Protein AF-A0A0C3DQN5-F1 (afdb_monomer)

Organism: NCBI:txid1036808

Mean predicted aligned error: 6.32 Å

Foldseek 3Di:
DWDQDPVRDIDDDDDDPVLVVLCVDPVSVVVVCVVDPDRDDDDDDQDDDDDPPDDPPQDQVPPCSVVVVCVVVVHPPCSDVGDDDPDD

Secondary structure (DSSP, 8-state):
-EEE-TTS-EEE--S-HHHHHHHHSHHHHHHHHHTSSS--------------S--TT--TTSTTHHHHHHHHTTPPTT----------

Sequence (88 aa):
AARKTTHKNVLYEVDSEDTVAWLRSPEGQRLFASKFGTEISLAYRPFSVLIEYVPIALELENPNVHRDIERRNNLPTRSIRSARWIKP

Radius of gyration: 16.89 Å; Cα contacts (8 Å, |Δi|>4): 51; chains: 1; bounding box: 44×24×38 Å

pLDDT: mean 88.62, std 5.74, range [58.62, 96.31]

Solvent-accessible surface area (backbone atoms only — not comparable to full-atom values): 6067 Å² total; per-residue (Å²): 94,77,47,81,44,96,83,77,46,72,50,76,52,76,96,46,69,67,59,53,53,40,55,69,34,77,64,36,39,51,58,58,34,67,75,42,100,55,98,64,82,91,80,84,82,84,78,92,78,91,81,78,93,70,63,88,85,64,56,78,84,44,89,55,43,59,59,53,50,23,64,78,66,76,44,63,86,79,68,69,84,78,84,74,83,79,75,131

Structure (mmCIF, N/CA/C/O backbone):
data_AF-A0A0C3DQN5-F1
#
_entry.id   AF-A0A0C3DQN5-F1
#
loop_
_atom_site.group_PDB
_atom_site.id
_atom_site.type_symbol
_atom_site.label_atom_id
_atom_site.label_alt_id
_atom_site.label_comp_id
_atom_site.label_asym_id
_atom_site.label_entity_id
_atom_site.label_seq_id
_atom_site.pdbx_PDB_ins_code
_atom_site.Cartn_x
_atom_site.Cartn_y
_atom_site.Cartn_z
_atom_site.occupancy
_atom_site.B_iso_or_equiv
_atom_site.auth_seq_id
_atom_site.auth_comp_id
_atom_site.auth_asym_id
_atom_site.auth_atom_id
_atom_site.pdbx_PDB_model_num
ATOM 1 N N . ALA A 1 1 ? -5.491 -2.676 18.090 1.00 83.56 1 ALA A N 1
ATOM 2 C CA . ALA A 1 1 ? -4.936 -1.677 19.037 1.00 83.56 1 ALA A CA 1
ATOM 3 C C . ALA A 1 1 ? -4.926 -0.283 18.399 1.00 83.56 1 ALA A C 1
ATOM 5 O O . ALA A 1 1 ? -4.949 -0.196 17.179 1.00 83.56 1 ALA A O 1
ATOM 6 N N . ALA A 1 2 ? -4.902 0.809 19.174 1.00 86.44 2 ALA A N 1
ATOM 7 C CA . ALA A 1 2 ? -4.861 2.176 18.632 1.00 86.44 2 ALA A CA 1
ATOM 8 C C . ALA A 1 2 ? -3.709 2.989 19.243 1.00 86.44 2 ALA A C 1
ATOM 10 O O . ALA A 1 2 ? -3.514 2.965 20.457 1.00 86.44 2 ALA A O 1
ATOM 11 N N . ARG A 1 3 ? -2.958 3.730 18.416 1.00 90.38 3 ARG A N 1
ATOM 12 C CA . ARG A 1 3 ? -1.826 4.566 18.854 1.00 90.38 3 ARG A CA 1
ATOM 13 C C . ARG A 1 3 ? -1.820 5.929 18.166 1.00 90.38 3 ARG A C 1
ATOM 15 O O . ARG A 1 3 ? -1.941 6.018 16.948 1.00 90.38 3 ARG A O 1
ATOM 22 N N . LYS A 1 4 ? -1.586 6.999 18.930 1.00 90.31 4 LYS A N 1
ATOM 23 C CA . LYS A 1 4 ? -1.384 8.350 18.383 1.00 90.31 4 LYS A CA 1
ATOM 24 C C . LYS A 1 4 ? -0.014 8.472 17.703 1.00 90.31 4 LYS A C 1
ATOM 26 O O . LYS A 1 4 ? 1.001 8.047 18.246 1.00 90.31 4 LYS A O 1
ATOM 31 N N . THR A 1 5 ? 0.012 9.067 16.517 1.00 87.00 5 THR A N 1
ATOM 32 C CA . THR A 1 5 ? 1.233 9.368 15.754 1.00 87.00 5 THR A CA 1
ATOM 33 C C . THR A 1 5 ? 1.734 10.787 16.043 1.00 87.00 5 THR A C 1
ATOM 35 O O . THR A 1 5 ? 0.991 11.633 16.546 1.00 87.00 5 THR A O 1
ATOM 38 N N . THR A 1 6 ? 2.986 11.076 15.684 1.00 85.88 6 THR A N 1
ATOM 39 C CA . THR A 1 6 ? 3.590 12.418 15.802 1.00 85.88 6 THR A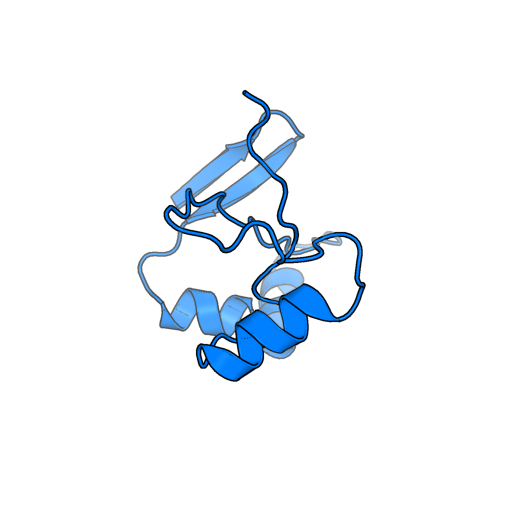 CA 1
ATOM 40 C C . THR A 1 6 ? 2.822 13.488 15.019 1.00 85.88 6 THR A C 1
ATOM 42 O O . THR A 1 6 ? 2.726 14.626 15.466 1.00 85.88 6 THR A O 1
ATOM 45 N N . HIS A 1 7 ? 2.184 13.114 13.907 1.00 83.62 7 HIS A N 1
ATOM 46 C CA . HIS A 1 7 ? 1.388 14.007 13.057 1.00 83.62 7 HIS A CA 1
ATOM 47 C C . HIS A 1 7 ? -0.073 14.162 13.511 1.00 83.62 7 HIS A C 1
ATOM 49 O O . HIS A 1 7 ? -0.931 14.492 12.703 1.00 83.62 7 HIS A O 1
ATOM 55 N N . LYS A 1 8 ? -0.386 13.892 14.787 1.00 84.12 8 LYS A N 1
ATOM 56 C CA . LYS A 1 8 ? -1.746 13.961 15.368 1.00 84.12 8 LYS A CA 1
ATOM 57 C C .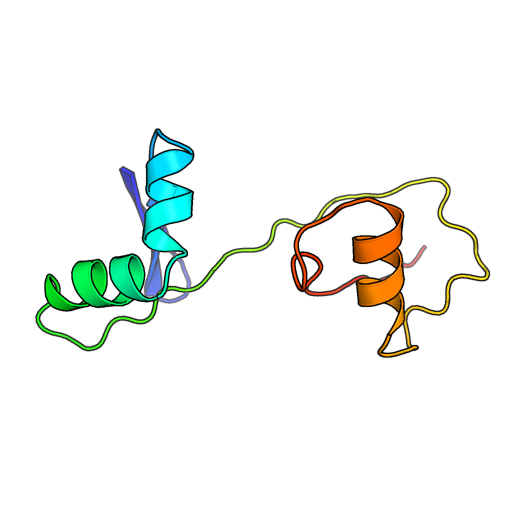 LYS A 1 8 ? -2.783 13.002 14.754 1.00 84.12 8 LYS A C 1
ATOM 59 O O . LYS A 1 8 ? -3.926 13.016 15.193 1.00 84.12 8 LYS A O 1
ATOM 64 N N . ASN A 1 9 ? -2.387 12.117 13.841 1.00 87.06 9 ASN A N 1
ATOM 65 C CA . ASN A 1 9 ? -3.233 11.029 13.340 1.00 87.06 9 ASN A CA 1
ATOM 66 C C . ASN A 1 9 ? -3.248 9.848 14.321 1.00 87.06 9 ASN A C 1
ATOM 68 O O . ASN A 1 9 ? -2.325 9.702 15.129 1.00 87.06 9 ASN A O 1
ATOM 72 N N . VAL A 1 10 ? -4.237 8.963 14.202 1.00 88.69 10 VAL A N 1
ATOM 73 C CA . VAL A 1 10 ? -4.309 7.699 14.951 1.00 88.69 10 VAL A CA 1
ATOM 74 C C . VAL A 1 10 ? -3.993 6.538 14.011 1.00 88.69 10 VAL A C 1
ATOM 76 O O . VAL A 1 10 ? -4.607 6.403 12.958 1.00 88.69 10 VAL A O 1
ATOM 79 N N . LEU A 1 11 ? -3.029 5.701 14.392 1.00 88.75 11 LEU A N 1
ATOM 80 C CA . LEU A 1 11 ? -2.797 4.405 13.767 1.00 88.75 11 LEU A CA 1
ATOM 81 C C . LEU A 1 11 ? -3.703 3.378 14.445 1.00 88.75 11 LEU A C 1
ATOM 83 O O . LEU A 1 11 ? -3.622 3.198 15.662 1.00 88.75 11 LEU A O 1
ATOM 87 N N . TYR A 1 12 ? -4.546 2.721 13.655 1.00 87.31 12 TYR A N 1
ATOM 88 C CA . TYR A 1 12 ? -5.441 1.668 14.113 1.00 87.31 12 TYR A CA 1
ATOM 89 C C . TYR A 1 12 ? -4.983 0.327 13.539 1.00 87.31 12 TYR A C 1
ATOM 91 O O . TYR A 1 12 ? -4.949 0.142 12.324 1.00 87.31 12 TYR A O 1
ATOM 99 N N . GLU A 1 13 ? -4.588 -0.582 14.421 1.00 88.31 13 GLU A N 1
ATOM 100 C CA . GLU A 1 13 ? -4.172 -1.944 14.097 1.00 88.31 13 GLU A CA 1
ATOM 101 C C . GLU A 1 13 ? -5.339 -2.897 14.337 1.00 88.31 13 GLU A C 1
ATOM 103 O O . GLU A 1 13 ? -5.940 -2.894 15.417 1.00 88.31 13 GLU A O 1
ATOM 108 N N . VAL A 1 14 ? -5.627 -3.718 13.334 1.00 89.31 14 VAL A N 1
ATOM 109 C CA . VAL A 1 14 ? -6.643 -4.772 13.368 1.00 89.31 14 VAL A CA 1
ATOM 110 C C . VAL A 1 14 ? -5.961 -6.131 13.259 1.00 89.31 14 VAL A C 1
ATOM 112 O O . VAL A 1 14 ? -4.848 -6.231 12.749 1.00 89.31 14 VAL A O 1
ATOM 115 N N . ASP A 1 15 ? -6.620 -7.156 13.774 1.00 91.44 15 ASP A N 1
ATOM 116 C CA . ASP A 1 15 ? -6.116 -8.524 13.910 1.00 91.44 15 ASP A CA 1
ATOM 117 C C . ASP A 1 15 ? -6.470 -9.440 12.729 1.00 91.44 15 ASP A C 1
ATOM 119 O O . ASP A 1 15 ? -5.952 -10.550 12.644 1.00 91.44 15 ASP A O 1
ATOM 123 N N . SER A 1 16 ? -7.319 -8.977 11.808 1.00 93.25 16 SER A N 1
ATOM 124 C CA . SER A 1 16 ? -7.789 -9.756 10.661 1.00 93.25 16 SER A CA 1
ATOM 125 C C . SER A 1 16 ? -7.691 -8.986 9.346 1.00 93.25 16 SER A C 1
ATOM 127 O O . SER A 1 16 ? -7.999 -7.791 9.267 1.00 93.25 16 SER A O 1
ATOM 129 N N . GLU A 1 17 ? -7.305 -9.708 8.294 1.00 88.50 17 GLU A N 1
ATOM 130 C CA . GLU A 1 17 ? -7.302 -9.226 6.914 1.00 88.50 17 GLU A CA 1
ATOM 131 C C . GLU A 1 17 ? -8.713 -8.861 6.431 1.00 88.50 17 GLU A C 1
ATOM 133 O O . GLU A 1 17 ? -8.878 -7.835 5.769 1.00 88.50 17 GLU A O 1
ATOM 138 N N . ASP A 1 18 ? -9.741 -9.606 6.846 1.00 92.94 18 ASP A N 1
ATOM 139 C CA . ASP A 1 18 ? -11.139 -9.324 6.492 1.00 92.94 18 ASP A CA 1
ATOM 140 C C . ASP A 1 18 ? -11.577 -7.952 7.014 1.00 92.94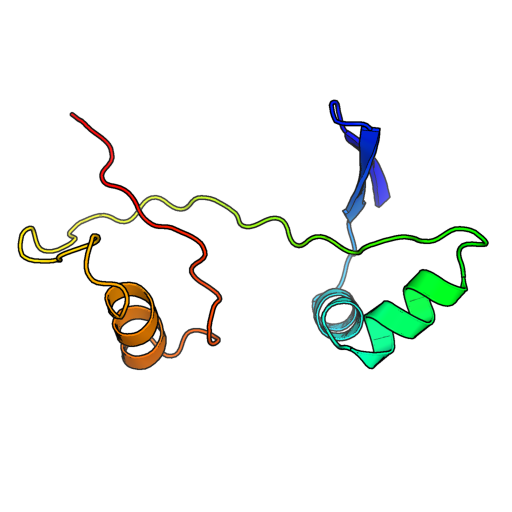 18 ASP A C 1
ATOM 142 O O . ASP A 1 18 ? -12.218 -7.170 6.308 1.00 92.94 18 ASP A O 1
ATOM 146 N N . THR A 1 19 ? -11.160 -7.606 8.235 1.00 91.44 19 THR A N 1
ATOM 147 C CA . THR A 1 19 ? -11.426 -6.291 8.827 1.00 91.44 19 THR A CA 1
ATOM 148 C C . THR A 1 19 ? -10.719 -5.187 8.042 1.00 91.44 19 THR A C 1
ATOM 150 O O . THR A 1 19 ? -11.301 -4.126 7.808 1.00 91.44 19 THR A O 1
ATOM 153 N N . VAL A 1 20 ? -9.482 -5.422 7.586 1.00 88.00 20 VAL A N 1
ATOM 154 C CA . VAL A 1 20 ? -8.759 -4.478 6.715 1.00 88.00 20 VAL A CA 1
ATOM 155 C C . VAL A 1 20 ? -9.483 -4.307 5.381 1.00 88.00 20 VAL A C 1
ATOM 157 O O . VAL A 1 20 ? -9.631 -3.176 4.914 1.00 88.00 20 VAL A O 1
ATOM 160 N N . ALA A 1 21 ? -9.927 -5.401 4.763 1.00 89.12 21 ALA A N 1
ATOM 161 C CA . ALA A 1 21 ? -10.649 -5.382 3.496 1.00 89.12 21 ALA A CA 1
ATOM 162 C C . ALA A 1 21 ? -11.976 -4.620 3.624 1.00 89.12 21 ALA A C 1
ATOM 164 O O . ALA A 1 21 ? -12.272 -3.746 2.806 1.00 89.12 21 ALA A O 1
ATOM 165 N N . TRP A 1 22 ? -12.726 -4.861 4.701 1.00 92.75 22 TRP A N 1
ATOM 166 C CA . TRP A 1 22 ? -13.955 -4.133 5.001 1.00 92.75 22 TRP A CA 1
ATOM 167 C C . TRP A 1 22 ? -13.693 -2.639 5.224 1.00 92.75 22 TRP A C 1
ATOM 169 O O . TRP A 1 22 ? -14.316 -1.815 4.555 1.00 92.75 22 TRP A O 1
ATOM 179 N N . LEU A 1 23 ? -12.711 -2.268 6.058 1.00 90.38 23 LEU A N 1
ATOM 180 C CA . LEU A 1 23 ? -12.306 -0.868 6.279 1.00 90.38 23 LEU A CA 1
ATOM 181 C C . LEU A 1 23 ? -11.815 -0.174 5.000 1.00 90.38 23 LEU A C 1
ATOM 183 O O . LEU A 1 23 ? -11.823 1.055 4.925 1.00 90.38 23 LEU A O 1
ATOM 187 N N . ARG A 1 24 ? -11.367 -0.943 4.000 1.00 86.31 24 ARG A N 1
ATOM 188 C CA . ARG A 1 24 ? -10.953 -0.433 2.687 1.00 86.31 24 ARG A CA 1
ATOM 189 C C . ARG A 1 24 ? -12.110 -0.208 1.716 1.00 86.31 24 ARG A C 1
ATOM 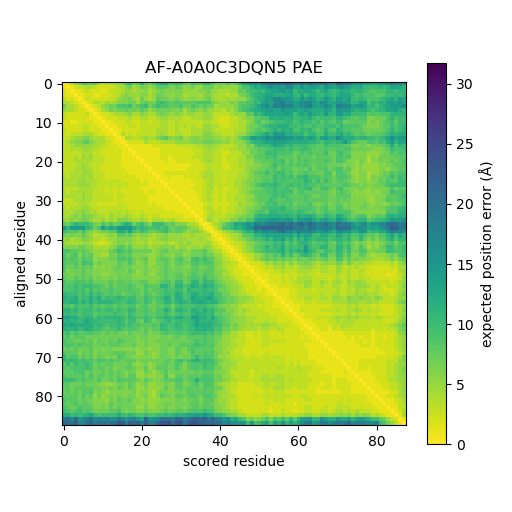191 O O . ARG A 1 24 ? -11.947 0.523 0.737 1.00 86.31 24 ARG A O 1
ATOM 198 N N . SER A 1 25 ? -13.258 -0.830 1.960 1.00 89.69 25 SER A N 1
ATOM 199 C CA . SER A 1 25 ? -14.440 -0.686 1.112 1.00 89.69 25 SER A CA 1
ATOM 200 C C . SER A 1 25 ? -15.120 0.677 1.321 1.00 89.69 25 SER A C 1
ATOM 202 O O . SER A 1 25 ? -15.084 1.212 2.433 1.00 89.69 25 SER A O 1
ATOM 204 N N . PRO A 1 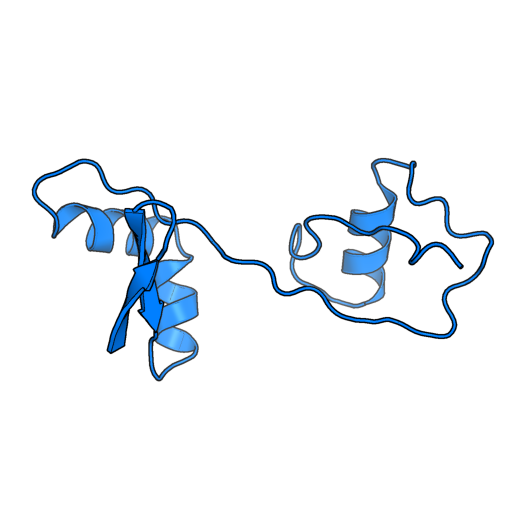26 ? -15.792 1.244 0.298 1.00 89.25 26 PRO A N 1
ATOM 205 C CA . PRO A 1 26 ? -16.541 2.494 0.457 1.00 89.25 26 PRO A CA 1
ATOM 206 C C . PRO A 1 26 ? -17.590 2.425 1.575 1.00 89.25 26 PRO A C 1
ATOM 208 O O . PRO A 1 26 ? -17.782 3.383 2.323 1.00 89.25 26 PRO A O 1
ATOM 211 N N . GLU A 1 27 ? -18.253 1.276 1.713 1.00 92.88 27 GLU A N 1
ATOM 212 C CA . GLU A 1 27 ? -19.253 1.054 2.752 1.00 92.88 27 GLU A CA 1
ATOM 213 C C . GLU A 1 27 ? -18.627 1.004 4.145 1.00 92.88 27 GLU A C 1
ATOM 215 O O . GLU A 1 27 ? -19.081 1.720 5.040 1.00 92.88 27 GLU A O 1
ATOM 220 N N . GLY A 1 28 ? -17.575 0.203 4.326 1.00 91.50 28 GLY A N 1
ATOM 221 C CA . GLY A 1 28 ? -16.910 0.069 5.616 1.00 91.50 28 GLY A CA 1
ATOM 222 C C . GLY A 1 28 ? -16.273 1.373 6.075 1.00 91.50 28 GLY A C 1
ATOM 223 O O . GLY A 1 28 ? -16.431 1.738 7.236 1.00 91.50 28 GLY A O 1
ATOM 224 N N . GLN A 1 29 ? -15.670 2.150 5.168 1.00 89.94 29 GLN A N 1
ATOM 225 C CA . GLN A 1 29 ? -15.199 3.501 5.484 1.00 89.94 29 GLN A CA 1
ATOM 226 C C . GLN A 1 29 ? -16.324 4.401 5.992 1.00 89.94 29 GLN A C 1
ATOM 228 O O . GLN A 1 29 ? -16.172 5.044 7.029 1.00 89.94 29 GLN A O 1
ATOM 233 N N . ARG A 1 30 ? -17.459 4.438 5.282 1.00 89.44 30 ARG A N 1
ATOM 234 C CA . ARG A 1 30 ? -18.611 5.269 5.652 1.00 89.44 30 ARG A CA 1
ATOM 235 C C . ARG A 1 30 ? -19.187 4.856 7.005 1.00 89.44 30 ARG A C 1
ATOM 237 O O . ARG A 1 30 ? -19.433 5.711 7.852 1.00 89.44 30 ARG A O 1
ATOM 244 N N . LEU A 1 31 ? -19.405 3.557 7.213 1.00 91.38 31 LEU A N 1
ATOM 245 C CA . LEU A 1 31 ? -19.963 3.028 8.458 1.00 91.38 31 LEU A CA 1
ATOM 246 C C . LEU A 1 31 ? -19.008 3.238 9.628 1.00 91.38 31 LEU A C 1
ATOM 248 O O . LEU A 1 31 ? -19.444 3.680 10.689 1.00 91.38 31 LEU A O 1
ATOM 252 N N . PHE A 1 32 ? -17.717 2.987 9.433 1.00 90.00 32 PHE A N 1
ATOM 253 C CA . PHE A 1 32 ? -16.708 3.236 10.452 1.00 90.00 32 PHE A CA 1
ATOM 254 C C . PHE A 1 32 ? -16.641 4.726 10.802 1.00 90.00 32 PHE A C 1
ATOM 256 O O . PHE A 1 32 ? -16.742 5.070 11.976 1.00 90.00 32 PHE A O 1
ATOM 263 N N . ALA A 1 33 ? -16.576 5.614 9.802 1.00 89.44 33 ALA A N 1
ATOM 264 C CA . ALA A 1 33 ? -16.572 7.061 10.010 1.00 89.44 33 ALA A CA 1
ATOM 265 C C . ALA A 1 33 ? -17.818 7.563 10.746 1.00 89.44 33 ALA A C 1
ATOM 267 O O . ALA A 1 33 ? -17.692 8.382 11.649 1.00 89.44 33 ALA A O 1
ATOM 268 N N . SER A 1 34 ? -18.999 7.008 10.448 1.00 90.06 34 SER A N 1
ATOM 269 C CA . SER A 1 34 ? -20.262 7.389 11.100 1.00 90.06 34 SER A CA 1
ATOM 270 C C . SER A 1 34 ? -20.295 7.144 12.612 1.00 90.06 34 SER A C 1
ATOM 272 O O . SER A 1 34 ? -21.126 7.720 13.312 1.00 90.06 34 SER A O 1
ATOM 274 N N . LYS A 1 35 ? -19.409 6.286 13.136 1.00 90.25 35 LYS A N 1
ATOM 275 C CA . LYS A 1 35 ? -19.300 6.034 14.580 1.00 90.25 35 LYS A CA 1
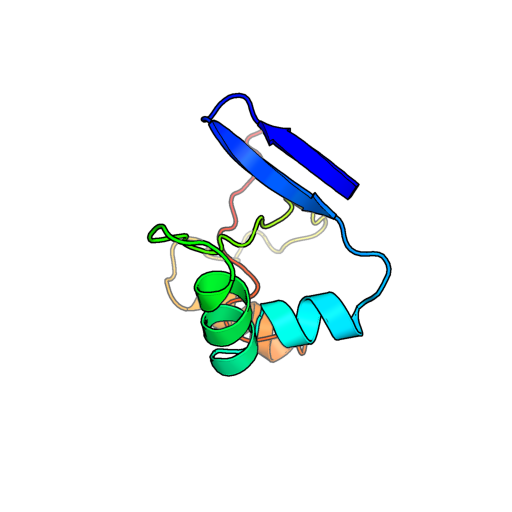ATOM 276 C C . LYS A 1 35 ? -18.546 7.135 15.316 1.00 90.25 35 LYS A C 1
ATOM 278 O O . LYS A 1 35 ? -18.610 7.188 16.541 1.00 90.25 35 LYS A O 1
ATOM 283 N N . PHE A 1 36 ? -17.862 8.014 14.591 1.00 82.94 36 PHE A N 1
ATOM 284 C CA . PHE A 1 36 ? -17.164 9.156 15.152 1.00 82.94 36 PHE A CA 1
ATOM 285 C C . PHE A 1 36 ? -18.010 10.405 14.887 1.00 82.94 36 PHE A C 1
ATOM 287 O O . PHE A 1 36 ? -18.371 10.695 13.754 1.00 82.94 36 PHE A O 1
ATOM 294 N N . GLY A 1 37 ? -18.343 11.159 15.938 1.00 74.19 37 GLY A N 1
ATOM 295 C CA . GLY A 1 37 ? -19.145 12.392 15.845 1.00 74.19 37 GLY A CA 1
ATOM 296 C C . GLY A 1 37 ? -18.423 13.578 15.187 1.00 74.19 37 GLY A C 1
ATOM 297 O O . GLY A 1 37 ? -18.793 14.727 15.402 1.00 74.19 37 GLY A O 1
ATOM 298 N N . THR A 1 38 ? -17.350 13.322 14.443 1.00 75.00 38 THR A N 1
ATOM 299 C CA . THR A 1 38 ? -16.519 14.302 13.739 1.00 75.00 38 THR A CA 1
ATOM 300 C C . THR A 1 38 ? -16.185 13.734 12.367 1.00 75.00 38 THR A C 1
ATOM 302 O O . THR A 1 38 ? -16.117 12.516 12.207 1.00 75.00 38 THR A O 1
ATOM 305 N N . GLU A 1 39 ? -15.939 14.597 11.381 1.00 78.25 39 GLU A N 1
ATOM 306 C CA . GLU A 1 39 ? -15.388 14.156 10.102 1.00 78.25 39 GLU A CA 1
ATOM 307 C C . GLU A 1 39 ? -14.033 13.478 10.322 1.00 78.25 39 GLU A C 1
ATOM 309 O O . GLU A 1 39 ? -13.031 14.119 10.645 1.00 78.25 39 GLU A O 1
ATOM 314 N N . ILE A 1 40 ? -14.009 12.157 10.156 1.00 83.75 40 ILE A N 1
ATOM 315 C CA . ILE A 1 40 ? -12.776 11.385 10.112 1.00 83.75 40 ILE A CA 1
ATOM 316 C C . ILE A 1 40 ? -12.523 10.920 8.682 1.00 83.75 40 ILE A C 1
ATOM 318 O O . ILE A 1 40 ? -13.431 10.480 7.980 1.00 83.75 40 ILE A O 1
ATOM 322 N N . SER A 1 41 ? -11.266 10.999 8.253 1.00 81.81 41 SER A N 1
ATOM 323 C CA . SER A 1 41 ? -10.816 10.415 6.992 1.00 81.81 41 SER A CA 1
ATOM 324 C C . SER A 1 41 ? -9.922 9.215 7.278 1.00 81.81 41 SER A C 1
ATOM 326 O O . SER A 1 41 ? -9.051 9.254 8.151 1.00 81.81 41 SER A O 1
ATOM 328 N N . LEU A 1 42 ? -10.153 8.121 6.554 1.00 85.19 42 LEU A N 1
ATOM 329 C CA . LEU A 1 42 ? -9.342 6.917 6.669 1.00 85.19 42 LEU A CA 1
ATOM 330 C C . LEU A 1 42 ? -8.220 7.001 5.642 1.00 85.19 42 LEU A C 1
ATOM 332 O O . LEU A 1 42 ? -8.453 6.960 4.435 1.00 85.19 42 LEU A O 1
ATOM 336 N N . ALA A 1 43 ? -6.991 7.120 6.136 1.00 81.44 43 ALA A N 1
ATOM 337 C CA . ALA A 1 43 ? -5.800 7.104 5.306 1.00 81.44 43 ALA A CA 1
ATOM 338 C C . ALA A 1 43 ? -5.169 5.710 5.297 1.00 81.44 43 ALA A C 1
ATOM 340 O O . ALA A 1 43 ? -5.022 5.057 6.331 1.00 81.44 43 ALA A O 1
ATOM 341 N N . TYR A 1 44 ? -4.728 5.281 4.119 1.00 78.94 44 TYR A N 1
ATOM 342 C CA . TYR A 1 44 ? -3.947 4.062 3.970 1.00 78.94 44 TYR A CA 1
ATOM 343 C C . TYR A 1 44 ? -2.471 4.381 4.094 1.00 78.94 44 TYR A C 1
ATOM 345 O O . TYR A 1 44 ? -1.962 5.260 3.397 1.00 78.94 44 TYR A O 1
ATOM 353 N N . ARG A 1 45 ? -1.774 3.633 4.945 1.00 78.50 45 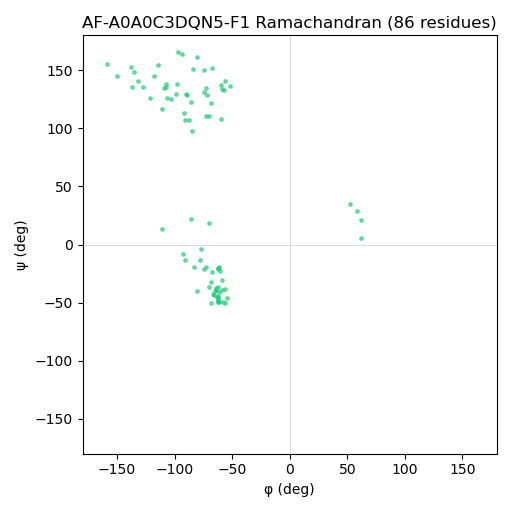ARG A N 1
ATOM 354 C CA . ARG A 1 45 ? -0.323 3.722 5.044 1.00 78.50 45 ARG A CA 1
ATOM 355 C C . ARG A 1 45 ? 0.307 2.708 4.085 1.00 78.50 45 ARG A C 1
ATOM 357 O O . ARG A 1 45 ? 0.236 1.516 4.374 1.00 78.50 45 ARG A O 1
ATOM 364 N N . PRO A 1 46 ? 0.897 3.137 2.955 1.00 80.62 46 PRO A N 1
ATOM 365 C CA . PRO A 1 46 ? 1.754 2.252 2.182 1.00 80.62 46 PRO A CA 1
ATOM 366 C C . PRO A 1 46 ? 3.024 1.939 2.982 1.00 80.62 46 PRO A C 1
ATOM 368 O O . PRO A 1 46 ? 3.477 2.750 3.796 1.00 80.62 46 PRO A O 1
ATOM 371 N N . PHE A 1 47 ? 3.604 0.772 2.727 1.00 85.06 47 PHE A N 1
ATOM 372 C CA . PHE A 1 47 ? 4.901 0.378 3.265 1.00 85.06 47 PHE A CA 1
ATOM 373 C C . PHE A 1 47 ? 5.926 0.415 2.135 1.00 85.06 47 PHE A C 1
ATOM 375 O O . PHE A 1 47 ? 5.641 -0.042 1.029 1.00 85.06 47 PHE A O 1
ATOM 382 N N . SER A 1 48 ? 7.101 0.977 2.406 1.00 90.12 48 SER A N 1
ATOM 383 C CA . SER A 1 48 ? 8.210 0.933 1.455 1.00 90.12 48 SER A CA 1
ATOM 384 C C . SER A 1 48 ? 8.814 -0.466 1.452 1.00 90.12 48 SER A C 1
ATOM 386 O O . SER A 1 48 ? 9.121 -1.001 2.516 1.00 90.12 48 SER A O 1
ATOM 388 N N . VAL A 1 49 ? 9.009 -1.030 0.264 1.00 91.38 49 VAL A N 1
ATOM 389 C CA . VAL A 1 49 ? 9.695 -2.309 0.058 1.00 91.38 49 VAL A CA 1
ATOM 390 C C . VAL A 1 49 ? 10.949 -2.083 -0.778 1.00 91.38 49 VAL A C 1
ATOM 392 O O . VAL A 1 49 ? 10.966 -1.214 -1.651 1.00 91.38 49 VAL A O 1
ATOM 395 N N . LEU A 1 50 ? 12.002 -2.847 -0.488 1.00 92.81 50 LEU A N 1
ATOM 396 C CA . LEU A 1 50 ? 13.211 -2.886 -1.302 1.00 92.81 50 LEU A CA 1
ATOM 397 C C . LEU A 1 50 ? 13.041 -3.968 -2.367 1.00 92.81 50 LEU A C 1
ATOM 399 O O . LEU A 1 50 ? 12.689 -5.096 -2.032 1.00 92.81 50 LEU A O 1
ATOM 403 N N . ILE A 1 51 ? 13.289 -3.620 -3.627 1.00 91.19 51 ILE A N 1
ATOM 404 C CA . ILE A 1 51 ? 13.240 -4.559 -4.748 1.00 91.19 51 ILE A CA 1
ATOM 405 C C . ILE A 1 51 ? 14.608 -4.564 -5.420 1.00 91.19 51 ILE A C 1
ATOM 407 O O . ILE A 1 51 ? 15.125 -3.513 -5.798 1.00 91.19 51 ILE A O 1
ATOM 411 N N . GLU A 1 52 ? 15.181 -5.753 -5.557 1.00 91.00 52 GLU A N 1
ATOM 412 C CA . GLU A 1 52 ? 16.465 -5.982 -6.214 1.00 91.00 52 GLU A CA 1
ATOM 413 C C . GLU A 1 52 ? 16.262 -6.427 -7.670 1.00 91.00 52 GLU A C 1
ATOM 415 O O . GLU A 1 52 ? 15.161 -6.807 -8.070 1.00 91.00 52 GLU A O 1
ATOM 420 N N . TYR A 1 53 ? 17.333 -6.381 -8.468 1.00 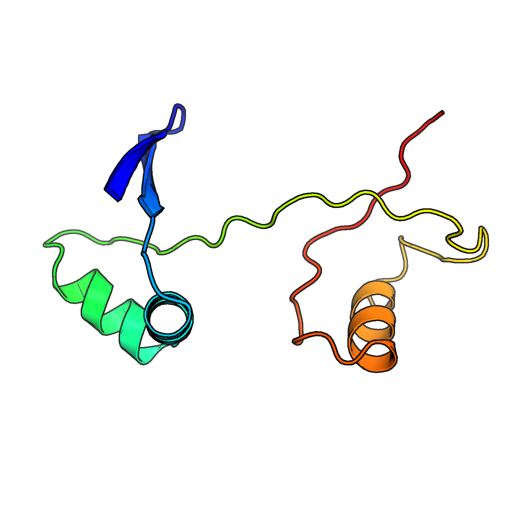90.06 53 TYR A N 1
ATOM 421 C CA . TYR A 1 53 ? 17.351 -6.851 -9.864 1.00 90.06 53 TYR A CA 1
ATOM 422 C C . TYR A 1 53 ? 16.334 -6.166 -10.793 1.00 90.06 53 TYR A C 1
ATOM 424 O O . TYR A 1 53 ? 15.887 -6.739 -11.787 1.00 90.06 53 TYR A O 1
ATOM 432 N N . VAL A 1 54 ? 15.984 -4.914 -10.494 1.00 90.19 54 VAL A N 1
ATOM 433 C CA . VAL A 1 54 ? 15.123 -4.106 -11.361 1.00 90.19 54 VAL A CA 1
ATOM 434 C C . VAL A 1 54 ? 15.904 -3.706 -12.621 1.00 90.19 54 VAL A C 1
ATOM 436 O O . VAL A 1 54 ? 17.004 -3.161 -12.496 1.00 90.19 54 VAL A O 1
ATOM 439 N N . PRO A 1 55 ? 15.368 -3.935 -13.836 1.00 90.75 55 PRO A N 1
ATOM 440 C CA . PRO A 1 55 ? 16.030 -3.516 -15.065 1.00 90.75 55 PRO A CA 1
ATOM 441 C C . PRO A 1 55 ? 16.297 -2.008 -15.080 1.00 90.75 55 PRO A C 1
ATOM 443 O O . PRO A 1 55 ? 15.385 -1.217 -14.853 1.00 90.75 55 PRO A O 1
ATOM 446 N N . ILE A 1 56 ? 17.519 -1.601 -15.437 1.00 88.31 56 ILE A N 1
ATOM 447 C CA . ILE A 1 56 ? 17.893 -0.178 -15.560 1.00 88.31 56 ILE A CA 1
ATOM 448 C C . ILE A 1 56 ? 17.089 0.569 -16.633 1.00 88.31 56 ILE A C 1
ATOM 450 O O . ILE A 1 56 ? 16.993 1.788 -16.599 1.00 88.31 56 ILE A O 1
ATOM 454 N N . ALA A 1 57 ? 16.499 -0.168 -17.578 1.00 91.00 57 ALA A N 1
ATOM 455 C CA . ALA A 1 57 ? 15.620 0.375 -18.608 1.00 91.00 57 ALA A CA 1
ATOM 456 C C . ALA A 1 57 ? 14.207 0.706 -18.085 1.00 91.00 57 ALA A C 1
ATOM 458 O O . ALA A 1 57 ? 13.376 1.188 -18.851 1.00 91.00 57 ALA A O 1
ATOM 459 N N . LEU A 1 58 ? 13.897 0.411 -16.814 1.00 91.62 58 LEU A N 1
ATOM 460 C CA . LEU A 1 58 ? 12.616 0.767 -16.213 1.00 91.62 58 LEU A CA 1
ATOM 461 C C . LEU A 1 58 ? 12.526 2.287 -16.015 1.00 91.62 58 LEU A C 1
ATOM 463 O O . LEU A 1 58 ? 13.185 2.852 -15.145 1.00 91.62 58 LEU A O 1
ATOM 467 N N . GLU A 1 59 ? 11.658 2.926 -16.792 1.00 92.56 59 GLU A N 1
ATOM 468 C CA . GLU A 1 59 ? 11.391 4.364 -16.726 1.00 92.56 59 GLU A CA 1
ATOM 469 C C . GLU A 1 59 ? 10.335 4.663 -15.648 1.00 92.56 59 GLU A C 1
ATOM 471 O O . GLU A 1 59 ? 9.132 4.501 -15.869 1.00 92.56 59 GLU A O 1
ATOM 476 N N . LEU A 1 60 ? 10.779 5.066 -14.452 1.00 91.31 60 LEU A N 1
ATOM 477 C CA . LEU A 1 60 ? 9.890 5.363 -13.317 1.00 91.31 60 LEU A CA 1
ATOM 478 C C . LEU A 1 60 ? 9.106 6.674 -13.503 1.00 91.31 60 LEU A C 1
ATOM 480 O O . LEU A 1 60 ? 8.081 6.887 -12.856 1.00 91.31 60 LEU A O 1
ATOM 484 N N . GLU A 1 61 ? 9.585 7.537 -14.392 1.00 89.25 61 GLU A N 1
ATOM 485 C CA . GLU A 1 61 ? 8.999 8.819 -14.773 1.00 89.25 61 GLU A CA 1
ATOM 486 C C . GLU A 1 61 ? 7.761 8.640 -15.662 1.00 89.25 61 GLU A C 1
ATOM 488 O O . GLU A 1 61 ? 6.903 9.524 -15.726 1.00 89.25 61 GLU A O 1
ATOM 493 N N . ASN A 1 62 ? 7.630 7.482 -16.317 1.00 92.69 62 ASN A N 1
ATOM 494 C CA . ASN A 1 62 ? 6.469 7.161 -17.129 1.00 92.69 62 ASN A CA 1
ATOM 495 C C . ASN A 1 62 ? 5.229 6.978 -16.229 1.00 92.69 62 ASN A C 1
ATOM 497 O O . ASN A 1 62 ? 5.202 6.080 -15.382 1.00 92.69 62 ASN A O 1
ATOM 501 N N . PRO A 1 63 ? 4.143 7.750 -16.428 1.00 87.88 63 PRO A N 1
ATOM 502 C CA . PRO A 1 63 ? 2.969 7.708 -15.552 1.00 87.88 63 PRO A CA 1
ATOM 503 C C . PRO A 1 63 ? 2.261 6.340 -15.526 1.00 87.88 63 PRO A C 1
ATOM 505 O O . PRO A 1 63 ? 1.552 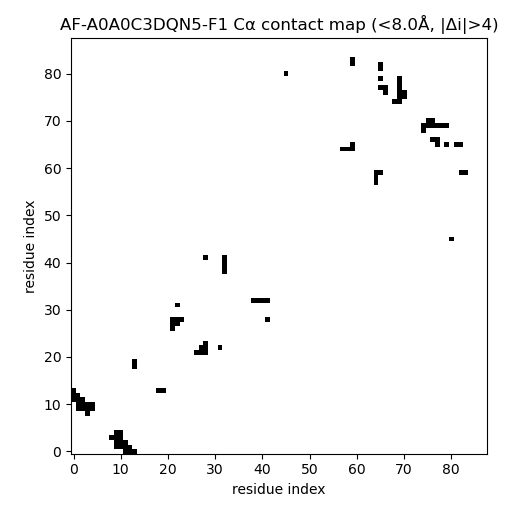6.020 -14.564 1.00 87.88 63 PRO A O 1
ATOM 508 N N . ASN A 1 64 ? 2.466 5.515 -16.556 1.00 93.12 64 ASN A N 1
ATOM 509 C CA . ASN A 1 64 ? 1.846 4.201 -16.691 1.00 93.12 64 ASN A CA 1
ATOM 510 C C . ASN A 1 64 ? 2.681 3.066 -16.080 1.00 93.12 64 ASN A C 1
ATOM 512 O O . ASN A 1 64 ? 2.136 1.987 -15.846 1.00 93.12 64 ASN A O 1
ATOM 516 N N . VAL A 1 65 ? 3.957 3.299 -15.747 1.00 95.12 65 VAL A N 1
ATOM 517 C CA . VAL A 1 65 ? 4.902 2.241 -15.341 1.00 95.12 65 VAL A CA 1
ATOM 518 C C . VAL A 1 65 ? 4.385 1.397 -14.177 1.00 95.12 65 VAL A C 1
ATOM 520 O O . VAL A 1 65 ? 4.377 0.171 -14.227 1.00 95.12 65 VAL A O 1
ATOM 523 N N . HIS A 1 66 ? 3.851 2.043 -13.145 1.00 94.50 66 HIS A N 1
ATOM 524 C CA . HIS A 1 66 ? 3.295 1.363 -11.983 1.00 94.50 66 HIS A CA 1
ATOM 525 C C . HIS A 1 66 ? 2.073 0.505 -12.342 1.00 94.50 66 HIS A C 1
ATOM 527 O O . HIS A 1 66 ? 1.903 -0.574 -11.791 1.00 94.50 66 HIS A O 1
ATOM 533 N N . ARG A 1 67 ? 1.222 0.970 -13.267 1.00 95.62 67 ARG A N 1
ATOM 534 C CA . ARG A 1 67 ? 0.027 0.241 -13.720 1.00 95.62 67 ARG A CA 1
ATOM 535 C C . ARG A 1 67 ? 0.415 -0.976 -14.548 1.00 95.62 67 ARG A C 1
ATOM 537 O O . ARG A 1 67 ? -0.194 -2.033 -14.399 1.00 95.62 67 ARG A O 1
ATOM 544 N N . ASP A 1 68 ? 1.469 -0.859 -15.345 1.00 95.19 68 ASP A N 1
ATOM 545 C CA . ASP A 1 68 ? 2.033 -1.991 -16.071 1.00 95.19 68 ASP A CA 1
ATOM 546 C C . ASP A 1 68 ? 2.662 -3.024 -15.132 1.00 95.19 68 ASP A C 1
ATOM 548 O O . ASP A 1 68 ? 2.430 -4.219 -15.322 1.00 95.19 68 ASP A O 1
ATOM 552 N N . ILE A 1 69 ? 3.404 -2.588 -14.107 1.00 94.38 69 ILE A N 1
ATOM 553 C CA . ILE A 1 69 ? 3.961 -3.475 -13.073 1.00 94.38 69 ILE A CA 1
ATOM 554 C C . ILE A 1 69 ? 2.833 -4.184 -12.323 1.00 94.38 69 ILE A C 1
ATOM 556 O O . ILE A 1 69 ? 2.871 -5.406 -12.200 1.00 94.38 69 ILE A O 1
ATOM 560 N N . GLU A 1 70 ? 1.821 -3.445 -11.860 1.00 95.50 70 GLU A N 1
ATOM 561 C CA . GLU A 1 70 ? 0.673 -4.013 -11.150 1.00 95.50 70 GLU A CA 1
ATOM 562 C C . GLU A 1 70 ? -0.018 -5.090 -11.990 1.00 95.50 70 GLU A C 1
ATOM 564 O O . GLU A 1 70 ? -0.179 -6.218 -11.531 1.00 95.50 70 GLU A O 1
ATOM 569 N N . ARG A 1 71 ? -0.338 -4.781 -13.254 1.00 96.31 71 ARG A N 1
ATOM 570 C CA . ARG A 1 71 ? -0.990 -5.722 -14.175 1.00 96.31 71 ARG A CA 1
ATOM 571 C C . ARG A 1 71 ? -0.130 -6.956 -14.452 1.00 96.31 71 ARG A C 1
ATOM 573 O O . ARG A 1 71 ? -0.648 -8.064 -14.430 1.00 96.31 71 ARG A O 1
ATOM 580 N N . ARG A 1 72 ? 1.167 -6.784 -14.734 1.00 94.94 72 ARG A N 1
ATOM 581 C CA . ARG A 1 72 ? 2.075 -7.900 -15.070 1.00 94.94 72 ARG A CA 1
ATOM 582 C C . ARG A 1 72 ? 2.332 -8.840 -13.890 1.00 94.94 72 ARG A C 1
ATOM 584 O O . ARG A 1 72 ? 2.675 -9.991 -14.121 1.00 94.94 72 ARG A O 1
ATOM 591 N N . ASN A 1 73 ? 2.167 -8.357 -12.659 1.00 92.56 73 ASN A N 1
ATOM 592 C CA . ASN A 1 73 ? 2.429 -9.115 -11.434 1.00 92.56 73 ASN A CA 1
ATOM 593 C C . ASN A 1 73 ? 1.150 -9.464 -10.651 1.00 92.56 73 ASN A C 1
ATOM 595 O O . ASN A 1 73 ? 1.243 -9.859 -9.493 1.00 92.56 73 ASN A O 1
ATOM 599 N N . ASN A 1 74 ? -0.038 -9.311 -11.253 1.00 94.88 74 ASN A N 1
ATOM 600 C CA . ASN A 1 74 ? -1.336 -9.559 -10.609 1.00 94.88 74 ASN A CA 1
ATOM 601 C C . ASN A 1 74 ? -1.522 -8.812 -9.272 1.00 94.88 74 ASN A C 1
ATOM 603 O O . ASN A 1 74 ? -2.151 -9.320 -8.344 1.00 94.88 74 ASN A O 1
ATOM 607 N N . LEU A 1 75 ? -0.976 -7.600 -9.159 1.00 91.75 75 LEU A N 1
ATOM 608 C CA . LEU A 1 75 ? -1.168 -6.761 -7.980 1.00 91.75 75 LEU A CA 1
ATOM 609 C C . LEU A 1 75 ? -2.487 -5.985 -8.083 1.00 91.75 75 LEU A C 1
ATOM 611 O O . LEU A 1 75 ? -2.903 -5.611 -9.186 1.00 91.75 75 LEU A O 1
ATOM 615 N N . PRO A 1 76 ? -3.120 -5.647 -6.945 1.00 89.88 76 PRO A N 1
ATOM 616 C CA . PRO A 1 76 ? -4.277 -4.766 -6.946 1.00 89.88 76 PRO A CA 1
ATOM 617 C C . PRO A 1 76 ? -3.966 -3.427 -7.622 1.00 89.88 76 PRO A C 1
ATOM 619 O O . PRO A 1 76 ? -2.897 -2.839 -7.428 1.00 89.88 76 PRO A O 1
ATOM 622 N N . THR A 1 77 ? -4.925 -2.912 -8.386 1.00 89.31 77 THR A N 1
ATOM 623 C CA . THR A 1 77 ? -4.797 -1.618 -9.062 1.00 89.31 77 THR A CA 1
ATOM 624 C C . THR A 1 77 ? -4.549 -0.491 -8.058 1.00 89.31 77 THR A C 1
ATOM 626 O O . THR A 1 77 ? -5.247 -0.378 -7.050 1.00 89.31 77 THR A O 1
ATOM 629 N N . ARG A 1 78 ? -3.576 0.379 -8.355 1.00 88.38 78 ARG A N 1
ATOM 630 C CA . ARG A 1 78 ? -3.122 1.497 -7.503 1.00 88.38 78 ARG A CA 1
ATOM 631 C C . ARG A 1 78 ? -2.545 1.067 -6.146 1.00 88.38 78 ARG A C 1
ATOM 633 O O . ARG A 1 78 ? -2.492 1.885 -5.222 1.00 88.38 78 ARG A O 1
ATOM 640 N N . SER A 1 79 ? -2.102 -0.184 -6.017 1.00 89.19 79 SER A N 1
ATOM 641 C CA . SER A 1 79 ? -1.365 -0.651 -4.836 1.00 89.19 79 SER A CA 1
ATOM 642 C C . SER A 1 79 ? 0.029 -0.020 -4.740 1.00 89.19 79 SER A C 1
ATOM 644 O O . SER A 1 79 ? 0.480 0.288 -3.636 1.00 89.19 79 SER A O 1
ATOM 646 N N . ILE A 1 80 ? 0.672 0.281 -5.875 1.00 92.19 80 ILE A N 1
ATOM 647 C CA . ILE A 1 80 ? 1.946 1.002 -5.927 1.00 92.19 80 ILE A CA 1
ATOM 648 C C . ILE A 1 80 ? 1.664 2.509 -5.945 1.00 92.19 80 ILE A C 1
ATOM 650 O O . ILE A 1 80 ? 1.194 3.075 -6.943 1.00 92.19 80 ILE A O 1
ATOM 654 N N . ARG A 1 81 ? 1.950 3.163 -4.809 1.00 90.50 81 ARG A N 1
ATOM 655 C CA . ARG A 1 81 ? 1.769 4.614 -4.611 1.00 90.50 81 ARG A CA 1
ATOM 656 C C . ARG A 1 81 ? 2.905 5.438 -5.202 1.00 90.50 81 ARG A C 1
ATOM 658 O O . ARG A 1 81 ? 2.648 6.486 -5.785 1.00 90.50 81 ARG A O 1
ATOM 665 N N . SER A 1 82 ? 4.132 4.964 -5.050 1.00 91.62 82 SER A N 1
ATOM 666 C CA . SER A 1 82 ? 5.332 5.573 -5.609 1.00 91.62 82 SER A CA 1
ATOM 667 C C . SER A 1 82 ? 6.444 4.535 -5.696 1.00 91.62 82 SER A C 1
ATOM 669 O O . SER A 1 82 ? 6.464 3.566 -4.936 1.00 91.62 82 SER A O 1
ATOM 671 N N . ALA A 1 83 ? 7.379 4.770 -6.606 1.00 92.56 83 ALA A N 1
ATOM 672 C CA . ALA A 1 83 ? 8.643 4.066 -6.693 1.00 92.56 83 ALA A CA 1
ATOM 673 C C . ALA A 1 83 ? 9.745 5.102 -6.919 1.00 92.56 83 ALA A C 1
ATOM 675 O O . ALA A 1 83 ? 9.518 6.159 -7.507 1.00 92.56 83 ALA A O 1
ATOM 676 N N . ARG A 1 84 ? 10.936 4.818 -6.401 1.00 92.25 84 ARG A N 1
ATOM 677 C CA . ARG A 1 84 ? 12.129 5.636 -6.610 1.00 92.25 84 ARG A CA 1
ATOM 678 C C . ARG A 1 84 ? 13.345 4.741 -6.565 1.00 92.25 84 ARG A C 1
ATOM 680 O O . ARG A 1 84 ? 13.397 3.824 -5.746 1.00 92.25 84 ARG A O 1
ATOM 687 N N . TRP A 1 85 ? 14.342 5.069 -7.373 1.00 91.56 85 TRP A N 1
ATOM 688 C CA . TRP A 1 85 ? 15.667 4.508 -7.190 1.00 91.56 85 TRP A CA 1
ATOM 689 C C . TRP A 1 85 ? 16.188 4.881 -5.802 1.00 91.56 85 TRP A C 1
ATOM 691 O O . TRP A 1 85 ? 16.034 6.016 -5.324 1.00 91.56 85 TRP A O 1
ATOM 701 N N . ILE A 1 86 ? 16.798 3.911 -5.133 1.00 89.12 86 ILE A N 1
ATOM 702 C CA . ILE A 1 86 ? 17.688 4.221 -4.025 1.00 89.12 86 ILE A CA 1
ATOM 703 C C . ILE A 1 86 ? 18.922 4.795 -4.696 1.00 89.12 86 ILE A C 1
ATOM 705 O O . ILE A 1 86 ? 19.585 4.101 -5.462 1.00 89.12 86 ILE A O 1
ATOM 709 N N . LYS A 1 87 ? 19.146 6.099 -4.507 1.00 73.19 87 LYS A N 1
ATOM 710 C CA . LYS A 1 87 ? 20.388 6.718 -4.963 1.00 73.19 87 LYS A CA 1
ATOM 711 C C . LYS A 1 87 ? 21.555 5.889 -4.402 1.00 73.19 87 LYS A C 1
ATOM 713 O O . LYS A 1 87 ? 21.455 5.525 -3.226 1.00 73.19 87 LYS A O 1
ATOM 718 N N . PRO A 1 88 ? 22.598 5.588 -5.193 1.00 58.62 88 PRO A N 1
ATOM 719 C CA . PRO A 1 88 ? 23.871 5.215 -4.593 1.00 58.62 88 PRO A CA 1
ATOM 720 C C . PRO A 1 88 ? 24.341 6.304 -3.617 1.00 58.62 88 PRO A C 1
ATOM 722 O O . PRO A 1 88 ? 23.943 7.485 -3.794 1.00 58.62 88 PRO A O 1
#